Protein AF-A0A1B8NXL8-F1 (afdb_monomer)

Sequence (84 aa):
MIGDAIARNNHLPFAAADSIIIDSEALDREYRKLQLAQVQHELVVQALRHGEGARAEMLMREHALIGLRYAELLDVGRHALAGK

Foldseek 3Di:
DVVVVVVVCCDPLRPDPVPADDDPVCVVLSVVLVVVLVVLVVVLVVCVVVVVVVSNNVSSNVSSCSRPPSSVVSVVVPVVPPDD

Organism: Halomonas elongata (NCBI:txid2746)

pLDDT: mean 75.87, std 15.99, range [35.06, 97.81]

Radius of gyration: 15.53 Å; Cα contacts (8 Å, |Δi|>4): 53; chains: 1; bounding box: 44×38×34 Å

Mean predicted aligned error: 9.54 Å

Solvent-accessible surface area (backbone atoms only — not comparable to full-atom values): 4967 Å² total; per-residue (Å²): 107,74,67,58,57,50,56,58,48,48,34,89,46,32,60,44,88,84,69,68,83,79,55,82,92,44,50,74,57,46,48,53,53,50,53,53,54,51,53,51,50,53,53,33,54,50,25,56,77,71,68,35,59,70,57,26,52,55,49,32,47,53,55,50,38,48,79,67,57,44,59,58,63,64,49,63,70,53,72,80,73,73,78,130

Structure (mmCIF, N/CA/C/O backbone):
data_AF-A0A1B8NXL8-F1
#
_entry.id   AF-A0A1B8NXL8-F1
#
loop_
_atom_site.group_PDB
_atom_site.id
_atom_site.type_symbol
_atom_site.label_atom_id
_atom_site.label_alt_id
_atom_site.label_comp_id
_atom_site.label_asym_id
_atom_site.label_entity_id
_atom_site.label_seq_id
_atom_site.pdbx_PDB_ins_code
_atom_site.Cartn_x
_atom_site.Cartn_y
_atom_site.Cartn_z
_atom_site.occupancy
_atom_site.B_iso_or_equiv
_atom_site.auth_seq_id
_atom_site.auth_comp_id
_atom_site.auth_asym_id
_atom_site.auth_atom_id
_atom_site.pdbx_PDB_model_num
ATOM 1 N N . MET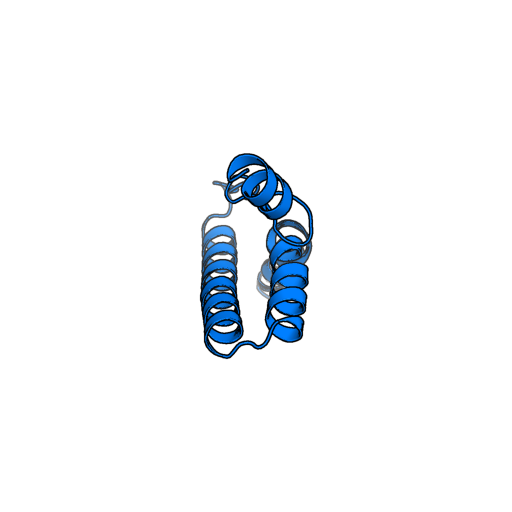 A 1 1 ? -14.401 18.087 4.422 1.00 78.88 1 MET A N 1
ATOM 2 C CA . MET A 1 1 ? -15.071 17.763 3.137 1.00 78.88 1 MET A CA 1
ATOM 3 C C . MET A 1 1 ? -14.504 16.445 2.602 1.00 78.88 1 MET A C 1
ATOM 5 O O . MET A 1 1 ? -13.438 16.053 3.058 1.00 78.88 1 MET A O 1
ATOM 9 N N . ILE A 1 2 ? -15.158 15.747 1.662 1.00 76.94 2 ILE A N 1
ATOM 10 C CA . ILE A 1 2 ? -14.608 14.507 1.060 1.00 76.94 2 ILE A CA 1
ATOM 11 C C . ILE A 1 2 ? -13.206 14.748 0.460 1.00 76.94 2 ILE A C 1
ATOM 13 O O . ILE A 1 2 ? -12.321 13.913 0.615 1.00 76.94 2 ILE A O 1
ATOM 17 N N . GLY A 1 3 ? -12.977 15.928 -0.133 1.00 80.69 3 GLY A N 1
ATOM 18 C CA . GLY A 1 3 ? -11.676 16.317 -0.689 1.00 80.69 3 GLY A CA 1
ATOM 19 C C . GLY A 1 3 ? -10.532 16.319 0.329 1.00 80.69 3 GLY A C 1
ATOM 20 O O . GLY A 1 3 ? -9.454 15.822 0.023 1.00 80.69 3 GLY A O 1
ATOM 21 N N . ASP A 1 4 ? -10.772 16.779 1.560 1.00 79.62 4 ASP A N 1
ATOM 22 C CA . ASP A 1 4 ? -9.736 16.804 2.605 1.00 79.62 4 ASP A CA 1
ATOM 23 C C . ASP A 1 4 ? -9.358 15.390 3.054 1.00 79.62 4 ASP A C 1
ATOM 25 O O . ASP A 1 4 ? -8.193 15.116 3.326 1.00 79.62 4 ASP A O 1
ATOM 29 N N . ALA A 1 5 ? -10.338 14.481 3.112 1.00 73.19 5 ALA A N 1
ATOM 30 C CA . ALA A 1 5 ? -10.104 13.078 3.441 1.00 73.19 5 ALA A CA 1
ATOM 31 C C . ALA A 1 5 ? -9.302 12.365 2.340 1.00 73.19 5 ALA A C 1
ATOM 33 O O . ALA A 1 5 ? -8.399 11.598 2.659 1.00 73.19 5 ALA A O 1
ATOM 34 N N . ILE A 1 6 ? -9.572 12.667 1.064 1.00 71.06 6 ILE A N 1
ATOM 35 C CA . ILE A 1 6 ? -8.795 12.152 -0.076 1.00 71.06 6 ILE A CA 1
ATOM 36 C C . ILE A 1 6 ? -7.370 12.713 -0.061 1.00 71.06 6 ILE A C 1
ATOM 38 O O . ILE A 1 6 ? -6.417 11.955 -0.201 1.00 71.06 6 ILE A O 1
ATOM 42 N N . ALA A 1 7 ? -7.199 14.019 0.163 1.00 76.06 7 ALA A N 1
ATOM 43 C CA . ALA A 1 7 ? -5.877 14.639 0.251 1.00 76.06 7 ALA A CA 1
ATOM 44 C C . ALA A 1 7 ? -5.039 14.030 1.390 1.00 76.06 7 ALA A C 1
ATOM 46 O O . ALA A 1 7 ? -3.860 13.735 1.204 1.00 76.06 7 ALA A O 1
ATOM 47 N N . ARG A 1 8 ? -5.670 13.754 2.540 1.00 71.69 8 ARG A N 1
ATOM 48 C CA . ARG A 1 8 ? -5.071 12.992 3.646 1.00 71.69 8 ARG A CA 1
ATOM 49 C C . ARG A 1 8 ? -4.783 11.534 3.289 1.00 71.69 8 ARG A C 1
ATOM 51 O O . ARG A 1 8 ? -3.828 10.955 3.775 1.00 71.69 8 ARG A O 1
ATOM 58 N N . ASN A 1 9 ? -5.585 10.912 2.443 1.00 66.38 9 ASN A N 1
ATOM 59 C CA . ASN A 1 9 ? -5.308 9.559 1.975 1.00 66.38 9 ASN A CA 1
ATOM 60 C C . ASN A 1 9 ? -4.223 9.512 0.884 1.00 66.38 9 ASN A C 1
ATOM 62 O O . ASN A 1 9 ? -3.776 8.437 0.528 1.00 66.38 9 ASN A O 1
ATOM 66 N N . ASN A 1 10 ? -3.790 10.642 0.329 1.00 71.19 10 ASN A N 1
ATOM 67 C CA . ASN A 1 10 ? -2.750 10.664 -0.705 1.00 71.19 10 ASN A CA 1
ATOM 68 C C . ASN A 1 10 ? -1.364 11.045 -0.155 1.00 71.19 10 ASN A C 1
ATOM 70 O O . ASN A 1 10 ? -0.404 11.130 -0.921 1.00 71.19 10 ASN A O 1
ATOM 74 N N . HIS A 1 11 ? -1.248 11.303 1.153 1.00 71.06 11 HIS A N 1
ATOM 75 C CA . HIS A 1 11 ? 0.017 11.596 1.826 1.00 71.06 11 HIS A CA 1
ATOM 76 C C . HIS A 1 11 ? 0.522 10.382 2.622 1.00 71.06 11 HIS A C 1
ATOM 78 O O . HIS A 1 11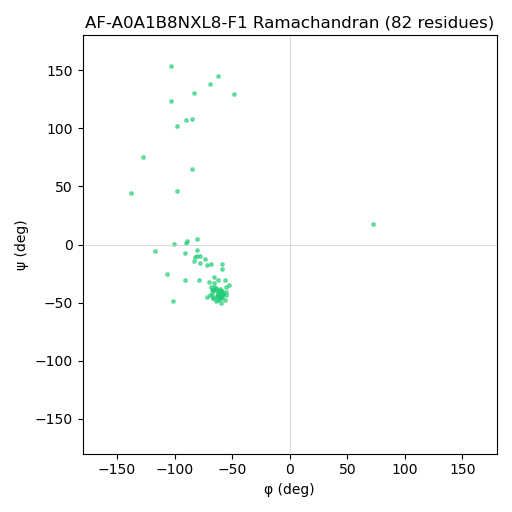 ? -0.286 9.597 3.129 1.00 71.06 11 HIS A O 1
ATOM 84 N N . LEU A 1 12 ? 1.842 10.260 2.838 1.00 54.19 12 LEU A N 1
ATOM 85 C CA . LEU A 1 12 ? 2.399 9.218 3.716 1.00 54.19 12 LEU A CA 1
ATOM 86 C C . LEU A 1 12 ? 1.645 9.185 5.067 1.00 54.19 12 LEU A C 1
ATOM 88 O O . LEU A 1 12 ? 1.491 10.233 5.697 1.00 54.19 12 LEU A O 1
ATOM 92 N N . PRO A 1 13 ? 1.172 8.012 5.525 1.00 59.22 13 PRO A N 1
ATOM 93 C CA . PRO A 1 13 ? 1.567 6.666 5.095 1.00 59.22 13 PRO A CA 1
ATOM 94 C C . PRO A 1 13 ? 0.772 6.077 3.917 1.00 59.22 13 PRO A C 1
ATOM 96 O O . PRO A 1 13 ? 1.008 4.936 3.547 1.00 59.22 13 PRO A O 1
ATOM 99 N N . PHE A 1 14 ? -0.156 6.817 3.319 1.00 64.19 14 PHE A N 1
ATOM 100 C CA . PHE A 1 14 ? -0.938 6.368 2.176 1.00 64.19 14 PHE A CA 1
ATOM 101 C C . PHE A 1 14 ? -0.323 6.922 0.884 1.00 64.19 14 PHE A C 1
ATOM 103 O O . PHE A 1 14 ? -0.439 8.104 0.563 1.00 64.19 14 PHE A O 1
ATOM 110 N N . ALA A 1 15 ? 0.416 6.070 0.172 1.00 63.41 15 ALA A N 1
ATOM 111 C CA . ALA A 1 15 ? 0.903 6.402 -1.161 1.00 63.41 15 ALA A CA 1
ATOM 112 C C . ALA A 1 15 ? -0.285 6.454 -2.137 1.00 63.41 15 ALA A C 1
ATOM 114 O O . ALA A 1 15 ? -1.180 5.611 -2.079 1.00 63.41 15 ALA A O 1
ATOM 115 N N . ALA A 1 16 ? -0.304 7.443 -3.032 1.00 64.69 16 ALA A N 1
ATOM 116 C CA . ALA A 1 16 ? -1.326 7.520 -4.072 1.00 64.69 16 ALA A CA 1
ATOM 117 C C . ALA A 1 16 ? -1.236 6.302 -5.008 1.00 64.69 16 ALA A C 1
ATOM 119 O O . ALA A 1 16 ? -0.135 5.841 -5.316 1.00 64.69 16 ALA A O 1
ATOM 120 N N . ALA A 1 17 ? -2.376 5.814 -5.505 1.00 58.44 17 ALA A N 1
ATOM 121 C CA . ALA A 1 17 ? -2.423 4.671 -6.424 1.00 58.44 17 ALA A CA 1
ATOM 122 C C . ALA A 1 17 ? -1.563 4.879 -7.692 1.00 58.44 17 ALA A C 1
ATOM 124 O O . ALA A 1 17 ? -0.963 3.930 -8.187 1.00 58.44 17 ALA A O 1
ATOM 125 N N . ASP A 1 18 ? -1.418 6.129 -8.148 1.00 58.41 18 ASP A N 1
ATOM 126 C CA . ASP A 1 18 ? -0.600 6.506 -9.312 1.00 58.41 18 ASP A CA 1
ATOM 127 C C . ASP A 1 18 ? 0.911 6.626 -9.019 1.00 58.41 18 ASP A C 1
ATOM 129 O O . ASP A 1 18 ? 1.685 7.026 -9.884 1.00 58.41 18 ASP A O 1
ATOM 133 N N . SER A 1 19 ? 1.371 6.297 -7.806 1.00 65.31 19 SER A N 1
ATOM 134 C CA . SER A 1 19 ? 2.797 6.395 -7.441 1.00 65.31 19 SER A CA 1
ATOM 135 C C . SER A 1 19 ? 3.655 5.218 -7.925 1.00 65.31 19 SER A C 1
ATOM 137 O O . SER A 1 19 ? 4.877 5.235 -7.760 1.00 65.31 19 SER A O 1
ATOM 139 N N . ILE A 1 20 ? 3.046 4.191 -8.528 1.00 69.12 20 ILE A N 1
ATOM 140 C CA . ILE A 1 20 ? 3.756 3.000 -8.998 1.00 69.12 20 ILE A CA 1
ATOM 141 C C . ILE A 1 20 ? 4.212 3.206 -10.444 1.00 69.12 20 ILE A C 1
ATOM 143 O O . ILE A 1 20 ? 3.423 3.132 -11.381 1.00 69.12 20 ILE A O 1
ATOM 147 N N . ILE A 1 21 ? 5.518 3.397 -10.625 1.00 74.25 21 ILE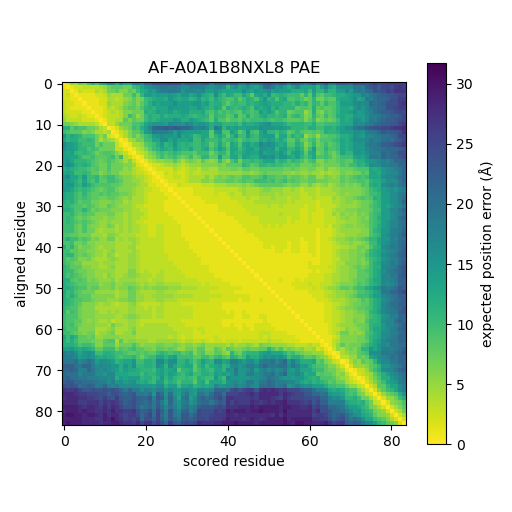 A N 1
ATOM 148 C CA . ILE A 1 21 ? 6.164 3.342 -11.940 1.00 74.25 21 ILE A CA 1
ATOM 149 C C . ILE A 1 21 ? 6.453 1.871 -12.275 1.00 74.25 21 ILE A C 1
ATOM 151 O O . ILE A 1 21 ? 7.000 1.137 -11.443 1.00 74.25 21 ILE A O 1
ATOM 155 N N . ILE A 1 22 ? 6.065 1.450 -13.482 1.00 79.81 22 ILE A N 1
ATOM 156 C CA . ILE A 1 22 ? 6.287 0.100 -14.016 1.00 79.81 22 ILE A CA 1
ATOM 157 C C . ILE A 1 22 ? 7.443 0.150 -15.012 1.00 79.81 22 ILE A C 1
ATOM 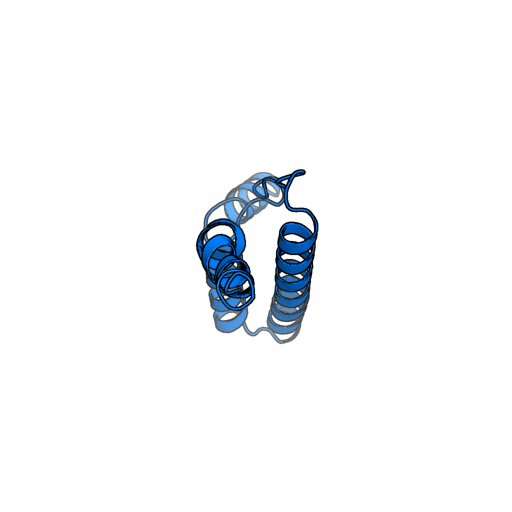159 O O . ILE A 1 22 ? 7.391 0.885 -15.997 1.00 79.81 22 ILE A O 1
ATOM 163 N N . ASP A 1 23 ? 8.462 -0.665 -14.764 1.00 82.25 23 ASP A N 1
ATOM 164 C CA . ASP A 1 23 ? 9.564 -0.898 -15.693 1.00 82.25 23 ASP A CA 1
ATOM 165 C C . ASP A 1 23 ? 9.187 -1.993 -16.705 1.00 82.25 23 ASP A C 1
ATOM 167 O O . ASP A 1 23 ? 9.103 -3.180 -16.373 1.00 82.25 23 ASP A O 1
ATOM 171 N N . SER A 1 24 ? 8.955 -1.596 -17.956 1.00 83.88 24 SER A N 1
ATOM 172 C CA . SER A 1 24 ? 8.582 -2.521 -19.029 1.00 83.88 24 SER A CA 1
ATOM 173 C C . SER A 1 24 ? 9.704 -3.476 -19.441 1.00 83.88 24 SER A C 1
ATOM 175 O O . SER A 1 24 ? 9.419 -4.487 -20.080 1.00 83.88 24 SER A O 1
ATOM 177 N N . GLU A 1 25 ? 10.959 -3.198 -19.081 1.00 87.62 25 GLU A N 1
ATOM 178 C CA . GLU A 1 25 ? 12.095 -4.084 -19.368 1.00 87.62 25 GLU A CA 1
ATOM 179 C C . GLU A 1 25 ? 12.217 -5.224 -18.341 1.00 87.62 25 GLU A C 1
ATOM 181 O O . GLU A 1 25 ? 12.948 -6.191 -18.558 1.00 87.62 25 GLU A O 1
ATOM 186 N N . ALA A 1 26 ? 11.460 -5.163 -17.240 1.00 83.12 26 ALA A N 1
ATOM 187 C CA . ALA A 1 26 ? 11.565 -6.105 -16.129 1.00 83.12 26 ALA A CA 1
ATOM 188 C C . ALA A 1 26 ? 10.203 -6.552 -15.573 1.00 83.12 26 ALA A C 1
ATOM 190 O O . ALA A 1 26 ? 10.014 -6.671 -14.358 1.00 83.12 26 ALA A O 1
ATOM 191 N N . LEU A 1 27 ? 9.258 -6.864 -16.464 1.00 86.50 27 LEU A N 1
ATOM 192 C CA . LEU A 1 27 ? 7.867 -7.188 -16.119 1.00 86.50 27 LEU A CA 1
ATOM 193 C C . LEU A 1 27 ? 7.700 -8.291 -15.059 1.00 86.50 27 LEU A C 1
ATOM 195 O O . LEU A 1 27 ? 6.810 -8.178 -14.223 1.00 86.50 27 LEU A O 1
ATOM 199 N N . ASP A 1 28 ? 8.556 -9.317 -15.024 1.00 83.19 28 ASP A N 1
ATOM 200 C CA . ASP A 1 28 ? 8.494 -10.364 -13.987 1.00 83.19 28 ASP A CA 1
ATOM 201 C C . ASP A 1 28 ? 8.679 -9.799 -12.570 1.00 83.19 28 ASP A C 1
ATOM 203 O O . ASP A 1 28 ? 8.037 -10.239 -11.611 1.00 83.19 28 ASP A O 1
ATOM 207 N N . ARG A 1 29 ? 9.577 -8.817 -12.425 1.00 81.19 29 ARG A N 1
ATOM 208 C CA . ARG A 1 29 ? 9.849 -8.136 -11.154 1.00 81.19 29 ARG A CA 1
ATOM 209 C C . ARG A 1 29 ? 8.681 -7.229 -10.790 1.00 81.19 29 ARG A C 1
ATOM 211 O O . ARG A 1 29 ? 8.212 -7.258 -9.652 1.00 81.19 29 ARG A O 1
ATOM 218 N N . GLU A 1 30 ? 8.187 -6.475 -11.766 1.00 83.31 30 GLU A N 1
ATOM 219 C CA . GLU A 1 30 ? 7.041 -5.584 -11.595 1.00 83.31 30 GLU A CA 1
ATOM 220 C C . GLU A 1 30 ? 5.779 -6.362 -11.204 1.00 83.31 30 GLU A C 1
ATOM 222 O O . GLU A 1 30 ? 5.059 -5.958 -10.292 1.00 83.31 30 GLU A O 1
ATOM 227 N N . TYR A 1 31 ? 5.559 -7.534 -11.799 1.00 84.75 31 TYR A N 1
ATOM 228 C CA . TYR A 1 31 ? 4.448 -8.415 -11.460 1.00 84.75 31 TYR A CA 1
ATOM 229 C C . TYR A 1 31 ? 4.512 -8.883 -10.000 1.00 84.75 31 TYR A C 1
ATOM 231 O O . TYR A 1 31 ? 3.525 -8.770 -9.275 1.00 84.75 31 TYR A O 1
ATOM 239 N N . ARG A 1 32 ? 5.682 -9.327 -9.520 1.00 83.94 32 ARG A N 1
ATOM 240 C CA . ARG A 1 32 ? 5.865 -9.722 -8.108 1.00 83.94 32 ARG A CA 1
ATOM 241 C C . ARG A 1 32 ? 5.654 -8.552 -7.147 1.00 83.94 32 ARG A C 1
ATOM 243 O O . ARG A 1 32 ? 5.039 -8.730 -6.097 1.00 83.94 32 ARG A O 1
ATOM 250 N N . LYS A 1 33 ? 6.124 -7.354 -7.514 1.00 82.31 33 LYS A N 1
ATOM 251 C CA . LYS A 1 33 ? 5.887 -6.120 -6.750 1.00 82.31 33 LYS A CA 1
ATOM 252 C C . LYS A 1 33 ? 4.386 -5.842 -6.613 1.00 82.31 33 LYS A C 1
ATOM 254 O O . LYS A 1 33 ? 3.913 -5.581 -5.510 1.00 82.31 33 LYS A O 1
ATOM 259 N N . LEU A 1 34 ? 3.632 -5.959 -7.708 1.00 84.69 34 LEU A N 1
ATOM 260 C CA . LEU A 1 34 ? 2.179 -5.764 -7.711 1.00 84.69 34 LEU A CA 1
ATOM 261 C C . LEU A 1 34 ? 1.436 -6.844 -6.912 1.00 84.69 34 LEU A C 1
ATOM 263 O O . LEU A 1 34 ? 0.503 -6.519 -6.182 1.00 84.69 34 LEU A O 1
ATOM 267 N N . GLN A 1 35 ? 1.863 -8.108 -6.985 1.00 87.12 35 GLN A N 1
ATOM 268 C CA . GLN A 1 35 ? 1.294 -9.182 -6.163 1.00 87.12 35 GLN A CA 1
ATOM 269 C C . GLN A 1 35 ? 1.473 -8.907 -4.664 1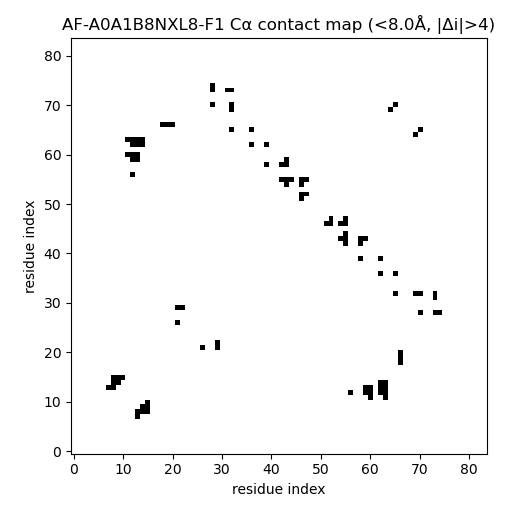.00 87.12 35 GLN A C 1
ATOM 271 O O . GLN A 1 35 ? 0.523 -9.048 -3.896 1.00 87.12 35 GLN A O 1
ATOM 276 N N . LEU A 1 36 ? 2.664 -8.468 -4.245 1.00 86.06 36 LEU A N 1
ATOM 277 C CA . LEU A 1 36 ? 2.916 -8.094 -2.854 1.00 86.06 36 LEU A CA 1
ATOM 278 C C . LEU A 1 36 ? 2.059 -6.895 -2.422 1.00 86.06 36 LEU A C 1
ATOM 280 O O . LEU A 1 36 ? 1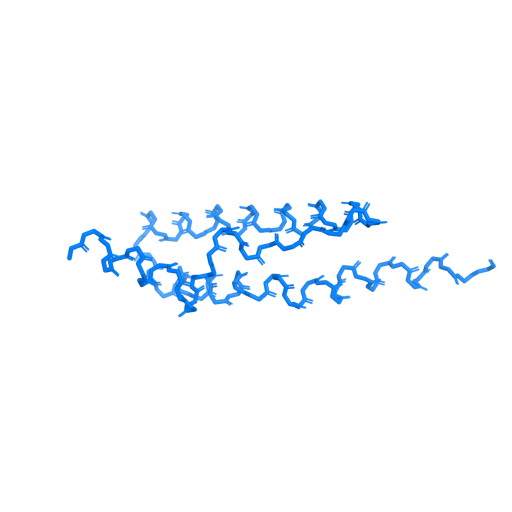.466 -6.922 -1.342 1.00 86.06 36 LEU A O 1
ATOM 284 N N . ALA A 1 37 ? 1.961 -5.868 -3.271 1.00 85.12 37 ALA A N 1
ATOM 285 C CA . ALA A 1 37 ? 1.118 -4.703 -3.013 1.00 85.12 37 ALA A CA 1
ATOM 286 C C . ALA A 1 37 ? -0.353 -5.102 -2.811 1.00 85.12 37 ALA A C 1
ATOM 288 O O . ALA A 1 37 ? -0.991 -4.637 -1.866 1.00 85.12 37 ALA A O 1
ATOM 289 N N . GLN A 1 38 ? -0.863 -6.021 -3.637 1.00 89.31 38 GLN A N 1
ATOM 290 C CA . GLN A 1 38 ? -2.222 -6.541 -3.514 1.00 89.31 38 GLN A CA 1
ATOM 291 C C . GLN A 1 38 ? -2.445 -7.297 -2.197 1.00 89.31 38 GLN A C 1
ATOM 293 O O . GLN A 1 38 ? -3.433 -7.044 -1.509 1.00 89.31 38 GLN A O 1
ATOM 298 N N . VAL A 1 39 ? -1.519 -8.176 -1.801 1.00 91.31 39 VAL A N 1
ATOM 299 C CA . VAL A 1 39 ? -1.612 -8.884 -0.512 1.00 91.31 39 VAL A CA 1
ATOM 300 C C . VAL A 1 39 ? -1.653 -7.892 0.654 1.00 91.31 39 VAL A C 1
ATOM 302 O O . VAL A 1 39 ? -2.452 -8.045 1.578 1.00 91.31 39 VAL A O 1
ATOM 305 N N . GLN A 1 40 ? -0.840 -6.834 0.613 1.00 89.88 40 GLN A N 1
ATOM 306 C CA . GLN A 1 40 ? -0.877 -5.813 1.658 1.00 89.88 40 GLN A CA 1
ATOM 307 C C . GLN A 1 40 ? -2.197 -5.029 1.683 1.00 89.88 40 GLN A C 1
ATOM 309 O O . GLN A 1 40 ? -2.694 -4.751 2.775 1.00 89.88 40 GLN A O 1
ATOM 314 N N . HIS A 1 41 ? -2.820 -4.738 0.534 1.00 90.38 41 HIS A N 1
ATOM 315 C CA . HIS A 1 41 ? -4.167 -4.152 0.512 1.00 90.38 41 HIS A CA 1
ATOM 316 C C . HIS A 1 41 ? -5.193 -5.041 1.226 1.00 90.38 41 HIS A C 1
ATOM 318 O O . HIS A 1 41 ? -5.996 -4.543 2.018 1.00 90.38 41 HIS A O 1
ATOM 324 N N . GLU A 1 42 ? -5.157 -6.354 0.997 1.00 94.88 42 GLU A N 1
ATOM 325 C CA . GLU A 1 42 ? -6.064 -7.301 1.654 1.00 94.88 42 GLU A CA 1
ATOM 326 C C . GLU A 1 42 ? -5.878 -7.301 3.178 1.00 94.88 42 GLU A C 1
ATOM 328 O O . GLU A 1 42 ? -6.861 -7.259 3.925 1.00 94.88 42 GLU A O 1
A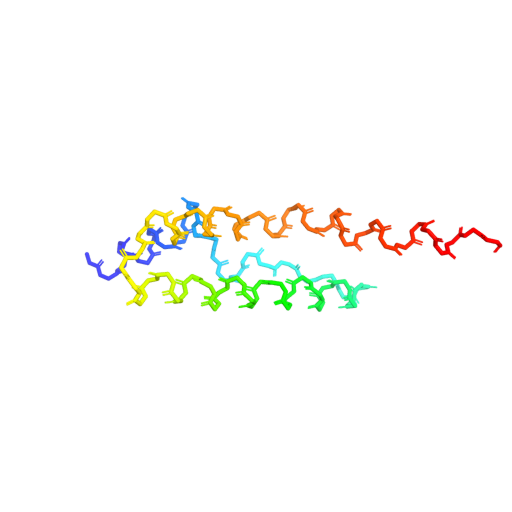TOM 333 N N . LEU A 1 43 ? -4.628 -7.252 3.651 1.00 95.19 43 LEU A N 1
ATOM 334 C CA . LEU A 1 43 ? -4.305 -7.165 5.079 1.00 95.19 43 LEU A CA 1
ATOM 335 C C . LEU A 1 43 ? -4.768 -5.845 5.709 1.00 95.19 43 LEU A C 1
ATOM 337 O O . LEU A 1 43 ? -5.265 -5.849 6.838 1.00 95.19 43 LEU A O 1
ATOM 341 N N . VAL A 1 44 ? -4.645 -4.725 4.992 1.00 93.00 44 VAL A N 1
ATOM 342 C CA . VAL A 1 44 ? -5.154 -3.420 5.442 1.00 93.00 44 VAL A CA 1
ATOM 343 C C . VAL A 1 44 ? -6.674 -3.462 5.568 1.00 93.00 44 VAL A C 1
ATOM 345 O O . VAL A 1 44 ? -7.212 -3.093 6.611 1.00 93.00 44 VAL A O 1
ATOM 348 N N . VAL A 1 45 ? -7.379 -3.972 4.552 1.00 94.38 45 VAL A N 1
ATOM 349 C CA . VAL A 1 45 ? -8.843 -4.128 4.591 1.00 94.38 45 VAL A CA 1
ATOM 350 C C . VAL A 1 45 ? -9.262 -5.022 5.754 1.00 94.38 45 VAL A C 1
ATOM 352 O O . VAL A 1 45 ? -10.221 -4.705 6.461 1.00 94.38 45 VAL A O 1
ATOM 355 N N . GLN A 1 46 ? -8.539 -6.117 5.992 1.00 97.56 46 GLN A N 1
ATOM 356 C CA . GLN A 1 46 ? -8.780 -6.982 7.138 1.00 97.56 46 GLN A CA 1
ATOM 357 C C . GLN A 1 46 ? -8.619 -6.215 8.458 1.00 97.56 46 GLN A C 1
ATOM 359 O O . GLN A 1 46 ? -9.522 -6.275 9.288 1.00 97.56 46 GLN A O 1
ATOM 364 N N . ALA A 1 47 ? -7.518 -5.489 8.660 1.00 96.62 47 ALA A N 1
ATOM 365 C CA . ALA A 1 47 ? -7.274 -4.728 9.888 1.00 96.62 47 ALA A CA 1
ATOM 366 C C . ALA A 1 47 ? -8.365 -3.669 10.131 1.00 96.62 47 ALA A C 1
ATOM 368 O O . ALA A 1 47 ? -8.897 -3.558 11.236 1.00 96.62 47 ALA A O 1
ATOM 369 N N . LEU A 1 48 ? -8.775 -2.954 9.078 1.00 93.19 48 LEU A N 1
ATOM 370 C CA . LEU A 1 48 ? -9.861 -1.975 9.143 1.00 93.19 48 LEU A CA 1
ATOM 371 C C . LEU A 1 48 ? -11.195 -2.620 9.542 1.00 93.19 48 LEU A C 1
ATOM 373 O O . LEU A 1 48 ? -11.889 -2.096 10.411 1.00 93.19 48 LEU A O 1
ATOM 377 N N . ARG A 1 49 ? -11.540 -3.779 8.962 1.00 97.06 49 ARG A N 1
ATOM 378 C CA . ARG A 1 49 ? -12.770 -4.521 9.302 1.00 97.06 49 ARG A CA 1
ATOM 379 C C . ARG A 1 49 ? -12.811 -4.982 10.759 1.00 97.06 49 ARG A C 1
ATOM 381 O O . ARG A 1 49 ? -13.897 -5.060 11.324 1.00 97.06 49 ARG A O 1
ATOM 388 N N . HIS A 1 50 ? -11.658 -5.263 11.360 1.00 97.56 50 HIS A N 1
ATOM 389 C CA . HIS A 1 50 ? -11.550 -5.672 12.764 1.00 97.56 50 HIS A CA 1
ATOM 390 C C . HIS A 1 50 ? -11.367 -4.489 13.734 1.00 97.56 50 HIS A C 1
ATOM 392 O O . HIS A 1 50 ? -11.243 -4.704 14.936 1.00 97.56 50 HIS A O 1
ATOM 398 N N . GLY A 1 51 ? -11.356 -3.240 13.248 1.00 96.44 51 GLY A N 1
ATOM 399 C CA . GLY A 1 51 ? -11.137 -2.057 14.090 1.00 96.44 51 GLY A CA 1
ATOM 400 C C . GLY A 1 51 ? -9.692 -1.900 14.584 1.00 96.44 51 GLY A C 1
ATOM 401 O O . GLY A 1 51 ? -9.430 -1.152 15.525 1.00 96.44 51 GLY A O 1
ATOM 402 N N . GLU A 1 52 ? -8.734 -2.579 13.953 1.00 97.81 52 GLU A N 1
ATOM 403 C CA . GLU A 1 52 ? -7.323 -2.616 14.346 1.00 97.81 52 GLU A CA 1
ATOM 404 C C . GLU A 1 52 ? -6.552 -1.413 13.769 1.00 97.81 52 GLU A C 1
ATOM 406 O O . GLU A 1 52 ? -5.657 -1.561 12.934 1.00 97.81 52 GLU A O 1
ATOM 411 N N . GLY A 1 53 ? -6.893 -0.196 14.207 1.00 91.69 53 GLY A N 1
ATOM 412 C CA . GLY A 1 53 ? -6.352 1.047 13.634 1.00 91.69 53 GLY A CA 1
ATOM 413 C C . GLY A 1 53 ? -4.818 1.131 13.623 1.00 91.69 53 GLY A C 1
ATOM 414 O O . GLY A 1 53 ? -4.229 1.475 12.602 1.00 91.69 53 GLY A O 1
ATOM 415 N N . ALA A 1 54 ? -4.158 0.737 14.719 1.00 93.69 54 ALA A N 1
ATOM 416 C CA . ALA A 1 54 ? -2.693 0.738 14.806 1.00 93.69 54 ALA A CA 1
ATOM 417 C C . ALA A 1 54 ? -2.040 -0.243 13.816 1.00 93.69 54 ALA A C 1
ATOM 419 O O . ALA A 1 54 ? -1.006 0.056 13.219 1.00 93.69 54 ALA A O 1
ATOM 420 N N . ARG A 1 55 ? -2.662 -1.411 13.605 1.00 95.06 55 ARG A N 1
ATOM 421 C CA . ARG A 1 55 ? -2.181 -2.402 12.637 1.00 95.06 55 ARG A CA 1
ATOM 422 C C . ARG A 1 55 ? -2.370 -1.899 11.210 1.00 95.06 55 ARG A C 1
ATOM 424 O O . ARG A 1 55 ? -1.450 -2.023 10.407 1.00 95.06 55 ARG A O 1
ATOM 431 N N . ALA A 1 56 ? -3.526 -1.310 10.907 1.00 92.88 56 ALA A N 1
ATOM 432 C CA . ALA A 1 56 ? -3.787 -0.707 9.604 1.00 92.88 56 ALA A CA 1
ATOM 433 C C . ALA A 1 56 ? -2.765 0.401 9.286 1.00 92.88 56 ALA A C 1
ATOM 435 O O . ALA A 1 56 ? -2.223 0.428 8.185 1.00 92.88 56 ALA A O 1
ATOM 436 N N . GLU A 1 57 ? -2.434 1.261 10.255 1.00 89.88 57 GLU A N 1
ATOM 437 C CA . GLU A 1 57 ? -1.412 2.300 10.079 1.00 89.88 57 GLU A CA 1
ATOM 438 C C . GLU A 1 57 ? -0.023 1.707 9.795 1.00 89.88 57 GLU A C 1
ATOM 440 O O . GLU A 1 57 ? 0.649 2.134 8.854 1.00 89.88 57 GLU A O 1
ATOM 445 N N . MET A 1 58 ? 0.404 0.715 10.581 1.00 91.06 58 MET A N 1
ATOM 446 C CA . MET A 1 58 ? 1.691 0.037 10.387 1.00 91.06 58 MET A CA 1
ATOM 447 C C . MET A 1 58 ? 1.793 -0.620 9.005 1.00 91.06 58 MET A C 1
ATOM 449 O O . MET A 1 58 ? 2.796 -0.435 8.318 1.00 91.06 58 MET A O 1
ATOM 453 N N . LEU A 1 59 ? 0.741 -1.321 8.569 1.00 90.94 59 LEU A N 1
ATOM 454 C CA . LEU A 1 59 ? 0.680 -1.941 7.243 1.00 90.94 59 LEU A CA 1
ATOM 455 C C . LEU A 1 59 ? 0.757 -0.899 6.122 1.00 90.94 59 LEU A C 1
ATOM 457 O O . LEU A 1 59 ? 1.475 -1.100 5.150 1.00 90.94 59 LEU A O 1
ATOM 461 N N . MET A 1 60 ? 0.073 0.237 6.267 1.00 86.88 60 MET A N 1
ATOM 462 C CA . MET A 1 60 ? 0.131 1.318 5.280 1.00 86.88 60 MET A CA 1
ATOM 463 C C . MET A 1 60 ? 1.517 1.971 5.207 1.00 86.88 60 MET A C 1
ATOM 465 O O . MET A 1 60 ? 2.008 2.251 4.115 1.00 86.88 60 MET A O 1
ATOM 469 N N . ARG A 1 61 ? 2.197 2.159 6.349 1.00 86.12 61 ARG A N 1
ATOM 470 C CA . ARG A 1 61 ? 3.588 2.650 6.383 1.00 86.12 61 ARG A CA 1
ATOM 471 C C . ARG A 1 61 ? 4.533 1.718 5.633 1.00 86.12 61 ARG A C 1
ATOM 473 O O . ARG A 1 61 ? 5.411 2.197 4.921 1.00 86.12 61 ARG A O 1
ATOM 480 N N . GLU A 1 62 ? 4.353 0.411 5.790 1.00 84.94 62 GLU A N 1
ATOM 481 C CA . GLU A 1 62 ? 5.119 -0.585 5.044 1.00 84.94 62 GLU A CA 1
ATOM 482 C C . GLU A 1 62 ? 4.769 -0.566 3.550 1.00 84.94 62 GLU A C 1
ATOM 484 O O . GLU A 1 62 ? 5.665 -0.571 2.706 1.00 84.94 62 GLU A O 1
ATOM 489 N N . HIS A 1 63 ? 3.482 -0.452 3.221 1.00 85.88 63 HIS A N 1
ATOM 490 C CA . HIS A 1 63 ? 2.988 -0.379 1.849 1.00 85.88 63 HIS A CA 1
ATOM 491 C C . HIS A 1 63 ? 3.572 0.794 1.066 1.00 85.88 63 HIS A C 1
ATOM 493 O O . HIS A 1 63 ? 4.026 0.618 -0.065 1.00 85.88 63 HIS A O 1
ATOM 499 N N . ALA A 1 64 ? 3.668 1.973 1.684 1.00 80.88 64 ALA A N 1
ATOM 500 C CA . ALA A 1 64 ? 4.298 3.138 1.065 1.00 80.88 64 ALA A CA 1
ATOM 501 C C . ALA A 1 64 ? 5.773 2.904 0.678 1.00 80.88 64 ALA A C 1
ATOM 503 O O . ALA A 1 64 ? 6.301 3.602 -0.186 1.00 80.88 64 ALA A O 1
ATOM 504 N N . LEU A 1 65 ? 6.444 1.918 1.286 1.00 76.12 65 LEU A N 1
ATOM 505 C CA . LEU A 1 65 ? 7.829 1.565 0.980 1.00 76.12 65 LEU A CA 1
ATOM 506 C C . LEU A 1 65 ? 7.963 0.489 -0.106 1.00 76.12 65 LEU A C 1
ATOM 508 O O . LEU A 1 65 ? 9.087 0.263 -0.558 1.00 76.12 65 LEU A O 1
ATOM 512 N N . ILE A 1 66 ? 6.872 -0.138 -0.573 1.00 72.25 66 ILE A N 1
ATOM 513 C CA . ILE A 1 66 ? 6.923 -1.134 -1.661 1.00 72.25 66 ILE A CA 1
ATOM 514 C C . ILE A 1 66 ? 7.583 -0.560 -2.916 1.00 72.25 66 ILE A C 1
ATOM 516 O O . ILE A 1 66 ? 8.417 -1.229 -3.527 1.00 72.25 66 ILE A O 1
ATOM 520 N N . GLY A 1 67 ? 7.274 0.693 -3.259 1.00 62.81 67 GLY A N 1
ATOM 521 C CA . GLY A 1 67 ? 7.846 1.364 -4.426 1.00 62.81 67 GLY A CA 1
ATOM 522 C C . GLY A 1 67 ? 9.358 1.613 -4.346 1.00 62.81 67 GLY A C 1
ATOM 523 O O . GLY A 1 67 ? 10.006 1.632 -5.386 1.00 62.81 67 GLY A O 1
ATOM 524 N N . LEU A 1 68 ? 9.929 1.765 -3.141 1.00 63.50 68 LEU A N 1
ATOM 525 C CA . LEU A 1 68 ? 11.359 2.057 -2.943 1.00 63.50 68 LEU A CA 1
ATOM 526 C C . LEU A 1 68 ? 12.193 0.828 -2.552 1.00 63.50 68 LEU A C 1
ATOM 528 O O . LEU A 1 68 ? 13.257 0.609 -3.115 1.00 63.50 68 LEU A O 1
ATOM 532 N N . ARG A 1 69 ? 11.751 0.042 -1.562 1.00 58.22 69 ARG A N 1
ATOM 533 C CA . ARG A 1 69 ? 12.592 -0.979 -0.903 1.00 58.22 69 ARG A CA 1
ATOM 534 C C . ARG A 1 69 ? 12.526 -2.359 -1.538 1.00 58.22 69 ARG A C 1
ATOM 536 O O . ARG A 1 69 ? 13.490 -3.114 -1.479 1.00 58.22 69 ARG A O 1
ATOM 543 N N . TYR A 1 70 ? 11.389 -2.718 -2.122 1.00 57.09 70 TYR A N 1
ATOM 544 C CA . TYR A 1 70 ? 11.225 -4.061 -2.677 1.00 57.09 70 TYR A CA 1
ATOM 545 C C . TYR A 1 70 ? 11.801 -4.189 -4.087 1.00 57.09 70 TYR A C 1
ATOM 547 O O . TYR A 1 70 ? 12.036 -5.310 -4.526 1.00 57.09 70 TYR A O 1
ATOM 555 N N . ALA A 1 71 ? 12.103 -3.072 -4.761 1.00 55.94 71 ALA A N 1
ATOM 556 C CA . ALA A 1 71 ? 12.910 -3.084 -5.978 1.00 55.94 71 ALA A CA 1
ATOM 557 C C . ALA A 1 71 ? 14.268 -3.760 -5.725 1.00 55.94 71 ALA A C 1
ATOM 559 O O . ALA A 1 71 ? 14.620 -4.680 -6.451 1.00 55.94 71 ALA A O 1
ATOM 560 N N . GLU A 1 72 ? 14.958 -3.389 -4.641 1.00 57.81 72 GLU A N 1
ATOM 561 C CA . GLU A 1 72 ? 16.242 -3.981 -4.242 1.00 57.81 72 GLU A CA 1
ATOM 562 C C . GLU A 1 72 ? 16.084 -5.449 -3.818 1.00 57.81 72 GLU A C 1
ATOM 564 O O . GLU A 1 72 ? 16.830 -6.315 -4.261 1.00 57.81 72 GLU A O 1
ATOM 569 N N . LEU A 1 73 ? 15.077 -5.770 -2.999 1.00 58.41 73 LEU A N 1
ATOM 570 C CA . LEU A 1 73 ? 14.900 -7.124 -2.455 1.00 58.41 73 LEU A CA 1
ATOM 571 C C . LEU A 1 73 ? 14.464 -8.153 -3.516 1.00 58.41 73 LEU A C 1
ATOM 573 O O . LEU A 1 73 ? 14.848 -9.320 -3.447 1.00 58.41 73 LEU A O 1
ATOM 577 N N . LEU A 1 74 ? 13.687 -7.724 -4.517 1.00 58.44 74 LEU A N 1
ATOM 578 C CA . LEU A 1 74 ? 13.310 -8.547 -5.671 1.00 58.44 74 LEU A CA 1
ATOM 579 C C . LEU A 1 74 ? 14.440 -8.653 -6.714 1.00 58.44 74 LEU A C 1
ATOM 581 O O . LEU A 1 74 ? 14.393 -9.560 -7.549 1.00 58.44 74 LEU A O 1
ATOM 585 N N . ASP A 1 75 ? 15.453 -7.781 -6.655 1.00 56.03 75 ASP A N 1
ATOM 586 C CA . ASP A 1 75 ? 16.654 -7.820 -7.504 1.00 56.03 75 ASP A CA 1
ATOM 587 C C . ASP A 1 75 ? 17.684 -8.864 -7.023 1.00 56.03 75 ASP A C 1
ATOM 589 O O . ASP A 1 75 ? 18.329 -9.54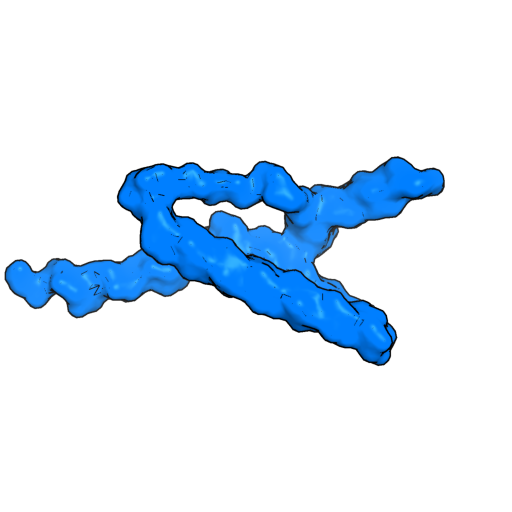7 -7.826 1.00 56.03 75 ASP A O 1
ATOM 593 N N . VAL A 1 76 ? 17.744 -9.120 -5.706 1.00 50.28 76 VAL A N 1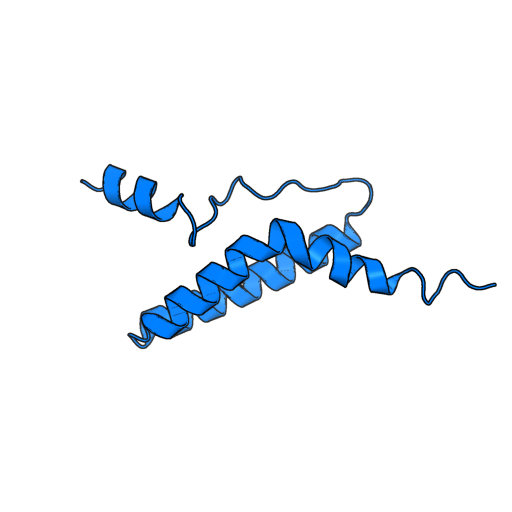
ATOM 594 C CA . VAL A 1 76 ? 18.634 -10.132 -5.085 1.00 50.28 76 VAL A CA 1
ATOM 595 C C . VAL A 1 76 ? 18.385 -11.560 -5.614 1.00 50.28 76 VAL A C 1
ATOM 597 O O . VAL A 1 76 ? 19.248 -12.431 -5.510 1.00 50.28 76 VAL A O 1
ATOM 600 N N . GLY A 1 77 ? 17.249 -11.818 -6.272 1.00 47.34 77 GLY A N 1
ATOM 601 C CA . GLY A 1 77 ? 16.936 -13.115 -6.878 1.00 47.34 77 GLY A CA 1
ATOM 602 C C . GLY A 1 77 ? 17.695 -13.459 -8.171 1.00 47.34 77 GLY A C 1
ATOM 603 O O . GLY A 1 77 ? 17.641 -14.617 -8.585 1.00 47.34 77 GLY A O 1
ATOM 604 N N . ARG A 1 78 ? 18.387 -12.511 -8.830 1.00 50.12 78 ARG A N 1
ATOM 605 C CA . ARG A 1 78 ? 19.016 -12.755 -10.151 1.00 50.12 78 ARG A CA 1
ATOM 606 C C . ARG A 1 78 ? 20.543 -12.878 -10.123 1.00 50.12 78 ARG A C 1
ATOM 608 O O . ARG A 1 78 ? 21.100 -13.599 -10.948 1.00 50.12 78 ARG A O 1
ATOM 615 N N . HIS A 1 79 ? 21.223 -12.292 -9.138 1.00 47.84 79 HIS A N 1
ATOM 616 C CA . HIS A 1 79 ? 22.679 -12.455 -8.996 1.00 47.84 79 HIS A CA 1
ATOM 617 C C . HIS A 1 79 ? 23.105 -13.853 -8.516 1.00 47.84 79 HIS A C 1
ATOM 619 O O . HIS A 1 79 ? 24.249 -14.242 -8.725 1.00 47.84 79 HIS A O 1
ATOM 625 N N . ALA A 1 80 ? 22.191 -14.648 -7.949 1.00 44.97 80 ALA A N 1
ATOM 626 C CA . ALA A 1 80 ? 22.472 -16.031 -7.549 1.00 44.97 80 ALA A CA 1
ATOM 627 C C . ALA A 1 80 ? 22.417 -17.049 -8.711 1.00 44.97 80 ALA A C 1
ATOM 629 O O . ALA A 1 80 ? 22.814 -18.197 -8.526 1.00 44.97 80 ALA A O 1
ATOM 630 N N . LEU A 1 81 ? 21.940 -16.652 -9.900 1.00 47.81 81 LEU A N 1
ATOM 631 C CA . LEU A 1 81 ? 21.833 -17.532 -11.078 1.00 47.81 81 LEU A CA 1
ATOM 632 C C . LEU A 1 81 ? 22.705 -17.089 -12.264 1.00 47.81 81 LEU A C 1
ATOM 634 O O . LEU A 1 81 ? 22.820 -17.829 -13.236 1.00 47.81 81 LEU A O 1
ATOM 638 N N . ALA A 1 82 ? 23.367 -15.933 -12.181 1.00 46.28 82 ALA A N 1
ATOM 639 C CA . ALA A 1 82 ? 24.307 -15.446 -13.195 1.00 46.28 82 ALA A CA 1
ATOM 640 C C . ALA A 1 82 ? 25.767 -15.755 -12.813 1.00 46.28 82 ALA A C 1
ATOM 642 O O . ALA A 1 82 ? 26.643 -14.896 -12.866 1.00 46.28 82 ALA A O 1
ATOM 643 N N . GLY A 1 83 ? 26.014 -16.988 -12.375 1.00 49.22 83 GLY A N 1
ATOM 644 C CA . GLY A 1 83 ? 27.345 -17.512 -12.099 1.00 49.22 83 GLY A CA 1
ATOM 645 C C . GLY A 1 83 ? 27.557 -18.829 -12.828 1.00 49.22 83 GLY A C 1
ATOM 646 O O . GLY A 1 83 ? 27.493 -19.875 -12.184 1.00 49.22 83 GLY A O 1
ATOM 647 N N . LYS A 1 84 ? 27.775 -18.773 -14.147 1.00 35.06 84 LYS A N 1
ATOM 648 C CA . LYS A 1 84 ? 28.571 -19.724 -14.943 1.00 35.06 84 LYS A CA 1
ATOM 649 C C . LYS A 1 84 ? 28.727 -19.246 -16.380 1.00 35.06 84 LYS A C 1
ATOM 651 O O . LYS A 1 84 ? 27.699 -18.881 -16.984 1.00 35.06 84 LYS A O 1
#

Secondary structure (DSSP, 8-state):
-HHHHHHHHTSTTS--GGG----TT-HHHHHHHHHHHHHHHHHHHHHHHTT-HHHHHHHHHHHTTHHHHHHHHHHTTTTTT---